Protein AF-A0A6M3XXR7-F1 (afdb_monomer_lite)

Secondary structure (DSSP, 8-state):
--EEEEEEEEETTEEEEEEEE---HHHHHHTT--TT--EEEEEETTEEEEEE-----------SS--------PPPPP-

Radius of gyration: 18.38 Å; chains: 1; bounding box: 51×46×37 Å

pLDDT: mean 76.75, std 21.89, range [38.03, 96.56]

Foldseek 3Di:
DDWDWAFPDDDPPDTDIDIDDDDDPVRCVVLVHDPPFDWDWDQDPNDTDIDGDPDDPPPPDPPDDDDDDPPDPDDDDDD

Structure (mmCIF, N/CA/C/O backbone):
data_AF-A0A6M3XXR7-F1
#
_entry.id   AF-A0A6M3XXR7-F1
#
loop_
_atom_site.group_PDB
_atom_site.id
_atom_site.type_symbol
_atom_site.label_atom_id
_atom_site.label_alt_id
_atom_site.label_comp_id
_atom_site.label_asym_id
_atom_site.label_entity_id
_atom_site.label_seq_id
_atom_site.pdbx_PDB_ins_code
_atom_site.Cartn_x
_atom_site.Cartn_y
_atom_site.Cartn_z
_atom_site.occupancy
_atom_site.B_iso_or_equiv
_atom_site.auth_seq_id
_atom_site.auth_comp_id
_atom_site.auth_asym_id
_atom_site.auth_atom_id
_atom_site.pdbx_PDB_model_num
ATOM 1 N N . MET A 1 1 ? -5.303 7.780 -6.559 1.00 84.25 1 MET A N 1
ATOM 2 C CA . MET A 1 1 ? -5.012 6.801 -5.484 1.00 84.25 1 MET A CA 1
ATOM 3 C C . MET A 1 1 ? -5.798 7.208 -4.258 1.00 84.25 1 MET A C 1
ATOM 5 O O . MET A 1 1 ? -6.066 8.393 -4.119 1.00 84.25 1 MET A O 1
ATOM 9 N N . GLN A 1 2 ? -6.154 6.270 -3.387 1.00 90.44 2 GLN A N 1
ATOM 10 C CA . GLN A 1 2 ? -6.818 6.572 -2.118 1.00 90.44 2 GLN A CA 1
ATOM 11 C C . GLN A 1 2 ? -6.380 5.575 -1.047 1.00 90.44 2 GLN A C 1
ATOM 13 O O . GLN A 1 2 ? -6.124 4.409 -1.366 1.00 90.44 2 GLN A O 1
ATOM 18 N N . LEU A 1 3 ? -6.304 6.037 0.201 1.00 92.50 3 LEU A N 1
ATOM 19 C CA . LEU A 1 3 ? -6.121 5.182 1.367 1.00 92.50 3 LEU A CA 1
ATOM 20 C C . LEU A 1 3 ? -7.498 4.703 1.830 1.00 92.50 3 LEU A C 1
ATOM 22 O O . LEU A 1 3 ? -8.340 5.503 2.227 1.00 92.50 3 LEU A O 1
ATOM 26 N N . GLN A 1 4 ? -7.730 3.399 1.773 1.00 93.38 4 GLN A N 1
ATOM 27 C CA . GLN A 1 4 ? -8.973 2.781 2.208 1.00 93.38 4 GLN A CA 1
ATOM 28 C C . GLN A 1 4 ? -8.765 2.100 3.550 1.00 93.38 4 GLN A C 1
ATOM 30 O O . GLN A 1 4 ? -7.835 1.317 3.719 1.00 93.38 4 GLN A O 1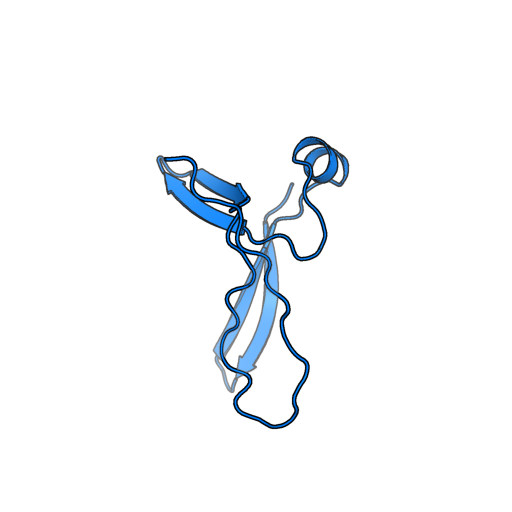
ATOM 35 N N . LYS A 1 5 ? -9.659 2.363 4.499 1.00 93.75 5 LYS A N 1
ATOM 36 C CA . LYS A 1 5 ? -9.727 1.610 5.748 1.00 93.75 5 LYS A CA 1
ATOM 37 C C . LYS A 1 5 ? -10.662 0.425 5.550 1.00 93.75 5 LYS A C 1
ATOM 39 O O . LYS A 1 5 ? -11.826 0.607 5.207 1.00 93.75 5 LYS A O 1
ATOM 44 N N . GLN A 1 6 ? -10.163 -0.777 5.792 1.00 92.31 6 GLN A N 1
ATOM 45 C CA . GLN A 1 6 ? -10.947 -2.004 5.763 1.00 92.31 6 GLN A CA 1
ATOM 46 C C . GLN A 1 6 ? -11.014 -2.577 7.176 1.00 92.31 6 GLN A C 1
ATOM 48 O O . GLN A 1 6 ? -10.007 -2.659 7.876 1.00 92.31 6 GLN A O 1
ATOM 53 N N . LEU A 1 7 ? -12.211 -2.944 7.631 1.00 89.06 7 LEU A N 1
ATOM 54 C CA . LEU A 1 7 ? -12.370 -3.649 8.899 1.00 89.06 7 LEU A CA 1
ATOM 55 C C . LEU A 1 7 ? -11.886 -5.087 8.691 1.00 89.06 7 LEU A C 1
ATOM 57 O O . LEU A 1 7 ? -12.486 -5.821 7.914 1.00 89.06 7 LEU A O 1
ATOM 61 N N . SER A 1 8 ? -10.797 -5.476 9.349 1.00 84.94 8 SER A N 1
ATOM 62 C CA . SER A 1 8 ? -10.203 -6.798 9.145 1.00 84.94 8 SER A CA 1
ATOM 63 C C . SER A 1 8 ? -10.865 -7.854 10.017 1.00 84.94 8 SER A C 1
ATOM 65 O O . SER A 1 8 ? -11.193 -8.936 9.542 1.00 84.94 8 SER A O 1
ATOM 67 N N . ARG A 1 9 ? -11.081 -7.542 11.298 1.00 86.31 9 ARG A N 1
ATOM 68 C CA . ARG A 1 9 ? -11.803 -8.405 12.236 1.00 86.31 9 ARG A CA 1
ATOM 69 C C . ARG A 1 9 ? -12.278 -7.634 13.456 1.00 86.31 9 ARG A C 1
ATOM 71 O O . ARG A 1 9 ? -11.700 -6.613 13.831 1.00 86.31 9 ARG A O 1
ATOM 78 N N . THR A 1 10 ? -13.280 -8.188 14.121 1.00 85.81 10 THR A N 1
ATOM 79 C CA . THR A 1 10 ? -13.716 -7.741 15.445 1.00 85.81 10 THR A CA 1
ATOM 80 C C . THR A 1 10 ? -13.416 -8.849 16.446 1.00 85.81 10 THR A C 1
ATOM 82 O O . THR A 1 10 ? -13.726 -10.007 16.182 1.00 85.81 10 THR A O 1
ATOM 85 N N . LEU A 1 11 ? -12.792 -8.507 17.572 1.00 87.81 11 LEU A N 1
ATOM 86 C CA . LEU A 1 11 ? -12.537 -9.429 18.676 1.00 87.81 11 LEU A CA 1
ATOM 87 C C . LEU A 1 11 ? -13.110 -8.819 19.957 1.00 87.81 11 LEU A C 1
ATOM 89 O O . LEU A 1 11 ? -12.558 -7.856 20.497 1.00 87.81 11 LEU A O 1
ATOM 93 N N . GLY A 1 12 ? -14.249 -9.349 20.407 1.00 88.12 12 GLY A N 1
ATOM 94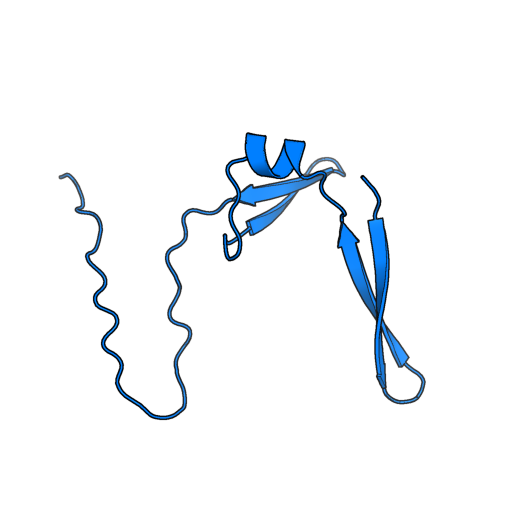 C CA . GLY A 1 12 ? -15.034 -8.749 21.487 1.00 88.12 12 GLY A CA 1
ATOM 95 C C . GLY A 1 12 ? -15.475 -7.329 21.119 1.00 88.12 12 GLY A C 1
ATOM 96 O O . GLY A 1 12 ? -16.158 -7.126 20.120 1.00 88.12 12 GLY A O 1
ATOM 97 N N . THR A 1 13 ? -15.036 -6.336 21.894 1.00 87.50 13 THR A N 1
ATOM 98 C CA . THR A 1 13 ? -15.302 -4.905 21.646 1.00 87.50 13 THR A CA 1
ATOM 99 C C . THR A 1 13 ? -14.251 -4.223 20.763 1.00 87.50 13 THR A C 1
ATOM 101 O O . THR A 1 13 ? -14.457 -3.091 20.322 1.00 87.50 13 THR A O 1
ATOM 104 N N . LYS A 1 14 ? -13.117 -4.882 20.476 1.00 86.06 14 LYS A N 1
ATOM 105 C CA . LYS A 1 14 ? -12.012 -4.287 19.711 1.00 86.06 14 LYS A CA 1
ATOM 106 C C . LYS A 1 14 ? -12.171 -4.549 18.216 1.00 86.06 14 LYS A C 1
ATOM 108 O O . LYS A 1 14 ? -12.236 -5.694 17.770 1.00 86.06 14 LYS A O 1
ATOM 113 N N . LYS A 1 15 ? -12.178 -3.468 17.434 1.00 89.06 15 LYS A N 1
ATOM 114 C CA . LYS A 1 15 ? -12.201 -3.491 15.967 1.00 89.06 15 LYS A CA 1
ATOM 115 C C . LYS A 1 15 ? -10.790 -3.300 15.425 1.00 89.06 15 LYS A C 1
ATOM 117 O O . LYS A 1 15 ? -10.170 -2.267 15.661 1.00 89.06 15 LYS A O 1
ATOM 122 N N . TYR A 1 16 ? -10.306 -4.281 14.678 1.00 91.50 16 TYR A N 1
ATOM 123 C CA . TYR A 1 16 ? -9.042 -4.201 13.959 1.00 91.50 16 TYR A CA 1
ATOM 124 C C . TYR A 1 16 ? -9.324 -3.734 12.540 1.00 91.50 16 TYR A C 1
ATOM 126 O O . TYR A 1 16 ? -10.249 -4.212 11.881 1.00 91.50 16 TYR A O 1
ATOM 134 N N . SER A 1 17 ? -8.552 -2.763 12.072 1.00 92.31 17 SER A N 1
ATOM 135 C CA . SER A 1 17 ? -8.654 -2.271 10.705 1.00 92.31 17 SER A CA 1
ATOM 136 C C . SER A 1 17 ? -7.309 -2.373 10.020 1.00 92.31 17 SER A C 1
ATOM 138 O O . SER A 1 17 ? -6.278 -2.071 10.614 1.00 92.31 17 SER A O 1
ATOM 140 N N . THR A 1 18 ? -7.341 -2.790 8.767 1.00 93.50 18 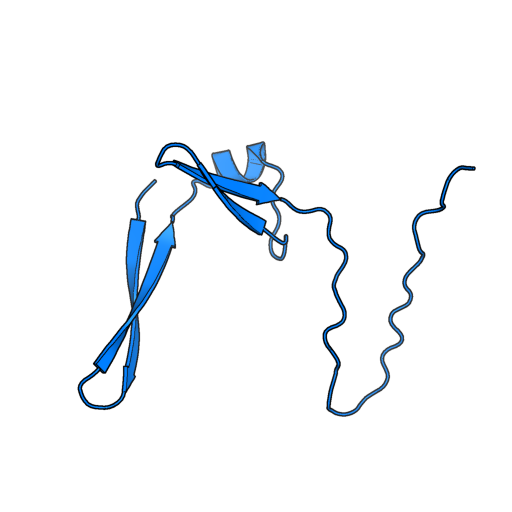THR A N 1
ATOM 141 C CA . THR A 1 18 ? -6.219 -2.710 7.843 1.00 93.50 18 THR A CA 1
ATOM 142 C C . THR A 1 18 ? -6.401 -1.492 6.952 1.00 93.50 18 THR A C 1
ATOM 144 O O . THR A 1 18 ? -7.521 -1.030 6.723 1.00 93.50 18 THR A O 1
ATOM 147 N N . TYR A 1 19 ? -5.291 -0.957 6.458 1.00 92.19 19 TYR A N 1
ATOM 148 C CA . TYR A 1 19 ? -5.303 0.124 5.486 1.00 92.19 19 TYR A CA 1
ATOM 149 C C . TYR A 1 19 ? -4.770 -0.386 4.152 1.00 92.19 19 TYR A C 1
ATOM 151 O O . TYR A 1 19 ? -3.735 -1.046 4.107 1.00 92.19 19 TYR A O 1
ATOM 159 N N . THR A 1 20 ? -5.479 -0.058 3.078 1.00 92.56 20 THR A N 1
ATOM 160 C CA . THR A 1 20 ? -5.176 -0.489 1.715 1.00 92.56 20 THR A CA 1
ATOM 161 C C . THR A 1 20 ? -4.984 0.736 0.836 1.00 92.56 20 THR A C 1
ATOM 163 O O . THR A 1 20 ? -5.850 1.606 0.778 1.00 92.56 20 THR A O 1
ATOM 166 N N . VAL A 1 21 ? -3.854 0.814 0.132 1.00 92.44 21 VAL A N 1
ATOM 167 C CA . VAL A 1 21 ? -3.612 1.855 -0.875 1.00 92.44 21 VAL A CA 1
ATOM 168 C C . VAL A 1 21 ? -3.990 1.304 -2.242 1.00 92.44 21 VAL A C 1
ATOM 170 O O . VAL A 1 21 ? -3.454 0.289 -2.681 1.00 92.44 21 VAL A O 1
ATOM 173 N N . VAL A 1 22 ? -4.907 1.980 -2.932 1.00 93.19 22 VAL A N 1
ATOM 174 C CA . VAL A 1 22 ? -5.287 1.597 -4.298 1.00 93.19 22 VAL A CA 1
ATOM 175 C C . VAL A 1 22 ? -4.309 2.213 -5.297 1.00 93.19 22 VAL A C 1
ATOM 177 O O . VAL A 1 22 ? -4.308 3.434 -5.495 1.00 93.19 22 VAL A O 1
ATOM 180 N N . ILE A 1 23 ? -3.513 1.356 -5.941 1.00 93.12 23 ILE A N 1
ATOM 181 C CA . ILE A 1 23 ? -2.539 1.726 -6.974 1.00 93.12 23 ILE A CA 1
ATOM 182 C C . ILE A 1 23 ? -3.151 1.468 -8.364 1.00 93.12 23 ILE A C 1
ATOM 184 O O . ILE A 1 23 ? -3.559 0.340 -8.648 1.00 93.12 23 ILE A O 1
ATOM 188 N N . PRO A 1 24 ? -3.235 2.483 -9.245 1.00 94.75 24 PRO A N 1
ATOM 189 C CA . PRO A 1 24 ? -3.751 2.330 -10.595 1.00 94.75 24 PRO A CA 1
ATOM 190 C C . PRO A 1 24 ? -2.971 1.277 -11.395 1.00 94.75 24 PRO A C 1
ATOM 192 O O . PRO A 1 24 ? -1.740 1.245 -11.315 1.00 94.75 24 PRO A O 1
ATOM 195 N N . PRO A 1 25 ? -3.639 0.486 -12.255 1.00 94.69 25 PRO A N 1
ATOM 196 C CA . PRO A 1 25 ? -2.968 -0.521 -13.078 1.00 94.69 25 PRO A CA 1
ATOM 197 C C . PRO A 1 25 ? -1.836 0.037 -13.951 1.00 94.69 25 PRO A C 1
ATOM 199 O O . PRO A 1 25 ? -0.850 -0.654 -14.183 1.00 94.69 25 PRO A O 1
ATOM 202 N N . LYS A 1 26 ? -1.955 1.289 -14.419 1.00 96.31 26 LYS A N 1
ATOM 203 C CA . LYS A 1 26 ? -0.907 1.970 -15.197 1.00 96.31 26 LYS A CA 1
ATOM 204 C C . LYS A 1 26 ? 0.394 2.101 -14.393 1.00 96.31 26 LYS A C 1
ATOM 206 O O . LYS A 1 26 ? 1.443 1.704 -14.880 1.00 96.31 26 LYS A O 1
ATOM 211 N N . THR A 1 27 ? 0.299 2.544 -13.141 1.00 94.44 27 THR A N 1
ATOM 212 C CA . THR A 1 27 ? 1.445 2.695 -12.234 1.00 94.44 27 THR A CA 1
ATOM 213 C C . THR A 1 27 ? 2.079 1.346 -11.896 1.00 94.44 27 THR A C 1
ATOM 215 O O . THR A 1 27 ? 3.296 1.222 -11.921 1.00 94.44 27 THR A O 1
ATOM 218 N N . VAL A 1 28 ? 1.274 0.303 -11.654 1.00 93.75 28 VAL A N 1
ATOM 219 C CA . VAL A 1 28 ? 1.791 -1.062 -11.415 1.00 93.75 28 VAL A CA 1
ATOM 220 C C . VAL A 1 28 ? 2.602 -1.567 -12.617 1.00 93.75 28 VAL A C 1
ATOM 222 O O . VAL A 1 28 ? 3.659 -2.170 -12.431 1.00 93.75 28 VAL A O 1
ATOM 225 N N . LYS A 1 29 ? 2.134 -1.293 -13.845 1.00 95.19 29 LYS A N 1
ATOM 226 C CA . LYS A 1 29 ? 2.843 -1.649 -15.085 1.00 95.19 29 LYS A CA 1
ATOM 227 C C . LYS A 1 29 ? 4.150 -0.876 -15.246 1.00 95.19 29 LYS A C 1
ATOM 229 O O . LYS A 1 29 ? 5.163 -1.494 -15.548 1.00 95.19 29 LYS A O 1
ATOM 234 N N . GLU A 1 30 ? 4.134 0.436 -15.022 1.00 95.81 30 GLU A N 1
ATOM 235 C CA . GLU A 1 30 ? 5.328 1.293 -15.100 1.00 95.81 30 GLU A CA 1
ATOM 236 C C . GLU A 1 30 ? 6.398 0.885 -14.077 1.00 95.81 30 GLU A C 1
ATOM 238 O O . GLU A 1 30 ? 7.581 0.856 -14.398 1.00 95.81 30 GLU A O 1
ATOM 243 N N . LEU A 1 31 ? 5.982 0.483 -12.873 1.00 93.38 31 LEU A N 1
ATOM 244 C CA . LEU A 1 31 ? 6.873 -0.033 -11.830 1.00 93.38 31 LEU A CA 1
ATOM 245 C C . LEU A 1 31 ? 7.361 -1.470 -12.093 1.00 93.38 31 LEU A C 1
ATOM 247 O O . LEU A 1 31 ? 8.212 -1.976 -11.359 1.00 93.38 31 LEU A O 1
ATOM 251 N N . GLY A 1 32 ? 6.808 -2.164 -13.095 1.00 93.50 32 GLY A N 1
ATOM 252 C CA . GLY A 1 32 ? 7.147 -3.557 -13.399 1.00 93.50 32 GLY A CA 1
ATOM 253 C C . GLY A 1 32 ? 6.812 -4.533 -12.265 1.00 93.50 32 GLY A C 1
ATOM 254 O O . GLY A 1 32 ? 7.464 -5.576 -12.126 1.00 93.50 32 GLY A O 1
ATOM 255 N N . TRP A 1 33 ? 5.834 -4.189 -11.423 1.00 93.31 33 TRP A N 1
ATOM 256 C CA . TRP A 1 33 ? 5.402 -5.036 -10.317 1.00 93.31 33 TRP A CA 1
ATOM 257 C C . TRP A 1 33 ? 4.527 -6.185 -10.817 1.00 93.31 33 TRP A C 1
ATOM 259 O O . TRP A 1 33 ? 3.738 -6.051 -11.754 1.00 93.31 33 TRP A O 1
ATOM 269 N N . LYS A 1 34 ? 4.654 -7.333 -10.162 1.00 91.94 34 LYS A N 1
ATOM 270 C CA . LYS A 1 34 ? 3.912 -8.562 -10.431 1.00 91.94 34 LYS A CA 1
ATOM 271 C C . LYS A 1 34 ? 3.268 -9.063 -9.143 1.00 91.94 34 LYS A C 1
ATOM 273 O O . LYS A 1 34 ? 3.706 -8.756 -8.035 1.00 91.94 34 LYS A O 1
ATOM 278 N N . LYS A 1 35 ? 2.211 -9.864 -9.286 1.00 86.44 35 LYS A N 1
ATOM 279 C CA . LYS A 1 35 ? 1.589 -10.548 -8.146 1.00 86.44 35 LYS A CA 1
ATOM 280 C C . LYS A 1 35 ? 2.649 -11.383 -7.417 1.00 86.44 35 LYS A C 1
ATOM 282 O O . LYS A 1 35 ? 3.332 -12.177 -8.053 1.00 86.44 35 LYS A O 1
ATOM 287 N N . GLY A 1 36 ? 2.737 -11.221 -6.098 1.00 87.62 36 GLY A N 1
ATOM 288 C CA . GLY A 1 36 ? 3.700 -11.937 -5.258 1.00 87.62 36 GLY A CA 1
ATOM 289 C C . GLY A 1 36 ? 5.068 -11.263 -5.132 1.00 87.62 36 GLY A C 1
ATOM 290 O O . GLY A 1 36 ? 5.899 -11.772 -4.387 1.00 87.62 36 GLY A O 1
ATOM 291 N N . ASP A 1 37 ? 5.305 -10.127 -5.801 1.00 89.19 37 ASP A N 1
ATOM 292 C CA . ASP A 1 37 ? 6.512 -9.336 -5.556 1.00 89.19 37 ASP A CA 1
ATOM 293 C C . ASP A 1 37 ? 6.567 -8.877 -4.094 1.00 89.19 37 ASP A C 1
ATOM 295 O O . ASP A 1 37 ? 5.573 -8.417 -3.522 1.00 89.19 37 ASP A O 1
ATOM 299 N N . ARG A 1 38 ? 7.757 -8.972 -3.499 1.00 90.19 38 ARG A N 1
ATOM 300 C CA . ARG A 1 38 ? 8.016 -8.474 -2.152 1.00 90.19 38 ARG A CA 1
ATOM 301 C C . ARG A 1 38 ? 8.296 -6.978 -2.200 1.00 90.19 38 ARG A C 1
ATOM 303 O O . ARG A 1 38 ? 9.142 -6.510 -2.964 1.00 90.19 38 ARG A O 1
ATOM 310 N N . LEU A 1 39 ? 7.587 -6.246 -1.354 1.00 92.06 39 LEU A N 1
ATOM 311 C CA . LEU A 1 39 ? 7.685 -4.801 -1.236 1.00 92.06 39 LEU A CA 1
ATOM 312 C C . LEU A 1 39 ? 8.099 -4.447 0.189 1.00 92.06 39 LEU A C 1
ATOM 314 O O . LEU A 1 39 ? 7.574 -5.026 1.142 1.00 92.06 39 LEU A O 1
ATOM 318 N N . GLU A 1 40 ? 9.014 -3.497 0.334 1.00 93.19 40 GLU A N 1
ATOM 319 C CA . GLU A 1 40 ? 9.451 -2.988 1.631 1.00 93.19 40 GLU A CA 1
ATOM 320 C C . GLU A 1 40 ? 9.063 -1.514 1.784 1.00 93.19 40 GLU A C 1
ATOM 322 O O . GLU A 1 40 ? 9.247 -0.722 0.850 1.00 93.19 40 GLU A O 1
ATOM 327 N N . PRO A 1 41 ? 8.485 -1.134 2.936 1.00 93.88 41 PRO A N 1
ATOM 328 C CA . PRO A 1 41 ? 8.155 0.248 3.217 1.00 93.88 41 PRO A CA 1
ATOM 329 C C . PRO A 1 41 ? 9.380 0.996 3.745 1.00 93.88 41 PRO A C 1
ATOM 331 O O . PRO A 1 41 ? 10.147 0.481 4.558 1.00 93.88 41 PRO A O 1
ATOM 334 N N . LYS A 1 42 ? 9.500 2.261 3.358 1.00 94.56 42 LYS A N 1
ATOM 335 C CA . LYS A 1 42 ? 10.435 3.219 3.943 1.00 94.56 42 LYS A CA 1
ATOM 336 C C . LYS A 1 42 ? 9.682 4.513 4.239 1.00 94.56 42 LYS A C 1
ATOM 338 O O . LYS A 1 42 ? 8.987 5.024 3.362 1.00 94.56 42 LYS A O 1
ATOM 343 N N . ILE A 1 43 ? 9.781 5.018 5.469 1.00 96.56 43 ILE A N 1
ATOM 344 C CA . ILE A 1 43 ? 9.148 6.279 5.878 1.00 96.56 43 ILE A CA 1
ATOM 345 C C . ILE A 1 43 ? 10.235 7.337 5.989 1.00 96.56 43 ILE A C 1
ATOM 347 O O . ILE A 1 43 ? 11.096 7.242 6.858 1.00 96.56 43 ILE A O 1
ATOM 351 N N . GLU A 1 44 ? 10.185 8.341 5.121 1.00 95.25 44 GLU A N 1
ATOM 352 C CA . GLU A 1 44 ? 11.129 9.459 5.123 1.00 95.25 44 GLU A CA 1
ATOM 353 C C . GLU A 1 44 ? 10.399 10.745 4.748 1.00 95.25 44 GLU A C 1
ATOM 355 O O . GLU A 1 44 ? 9.549 10.741 3.860 1.00 95.25 44 GLU A O 1
ATOM 360 N N . ASN A 1 45 ? 10.719 11.851 5.426 1.00 94.31 45 ASN A N 1
ATOM 361 C CA . ASN A 1 45 ? 10.172 13.184 5.136 1.00 94.31 45 ASN A CA 1
ATOM 362 C C . ASN A 1 45 ? 8.630 13.232 5.059 1.00 94.31 45 ASN A C 1
ATOM 364 O O . ASN A 1 45 ? 8.062 13.929 4.223 1.00 94.31 45 ASN A O 1
ATOM 368 N N . GLY A 1 46 ? 7.942 12.452 5.902 1.00 93.88 46 GLY A N 1
ATOM 369 C CA . GLY A 1 46 ? 6.475 12.359 5.907 1.00 93.88 46 GLY A CA 1
ATOM 370 C C . GLY A 1 46 ? 5.872 11.583 4.727 1.00 93.88 46 GLY A C 1
ATOM 371 O O . GLY A 1 46 ? 4.650 11.501 4.617 1.00 93.88 46 GLY A O 1
ATOM 372 N N . GLY A 1 47 ? 6.702 10.995 3.863 1.00 93.88 47 GLY A N 1
ATOM 373 C CA . GLY A 1 47 ? 6.298 10.134 2.757 1.00 93.88 47 GLY A CA 1
ATOM 374 C C . GLY A 1 47 ? 6.448 8.646 3.080 1.00 93.88 47 GLY A C 1
ATOM 375 O O . GLY A 1 47 ? 7.337 8.244 3.830 1.00 93.88 47 GLY A O 1
ATOM 376 N N . LEU A 1 48 ? 5.586 7.822 2.476 1.00 93.94 48 LEU A N 1
ATOM 377 C CA . LEU A 1 48 ? 5.740 6.368 2.418 1.00 93.94 48 LEU A CA 1
ATOM 378 C C . LEU A 1 48 ? 6.281 5.985 1.039 1.00 93.94 48 LEU A C 1
ATOM 380 O O . LEU A 1 48 ? 5.580 6.111 0.035 1.00 93.94 48 LEU A O 1
ATOM 384 N N . PHE A 1 49 ? 7.503 5.471 1.004 1.00 94.25 49 PHE A N 1
ATOM 385 C CA . PHE A 1 49 ? 8.117 4.903 -0.188 1.00 94.25 49 PHE A CA 1
ATOM 386 C C . PHE A 1 49 ? 7.951 3.388 -0.152 1.00 94.25 49 PHE A C 1
ATOM 388 O O . PHE A 1 49 ? 8.260 2.746 0.850 1.00 94.25 49 PHE A O 1
ATOM 395 N N . ILE A 1 50 ? 7.445 2.819 -1.244 1.00 93.62 50 ILE A N 1
ATOM 396 C CA . ILE A 1 50 ? 7.275 1.375 -1.394 1.00 93.62 50 ILE A CA 1
ATOM 397 C C . ILE A 1 50 ? 8.277 0.911 -2.441 1.00 93.62 50 ILE A C 1
ATOM 399 O O . ILE A 1 50 ? 8.167 1.267 -3.614 1.00 93.62 50 ILE A O 1
ATOM 403 N N . ILE A 1 51 ? 9.266 0.141 -2.004 1.00 92.25 51 ILE A N 1
ATOM 404 C CA . ILE A 1 51 ? 10.390 -0.276 -2.838 1.00 92.25 51 ILE A CA 1
ATOM 405 C C . ILE A 1 51 ? 10.255 -1.770 -3.106 1.00 92.25 51 ILE A C 1
ATOM 407 O O . ILE A 1 51 ? 9.987 -2.554 -2.197 1.00 92.25 51 ILE A O 1
ATOM 411 N N . LYS A 1 52 ? 10.429 -2.172 -4.366 1.00 90.75 52 LYS A N 1
ATOM 412 C CA . LYS A 1 52 ? 10.513 -3.588 -4.722 1.00 90.75 52 LYS A CA 1
ATOM 413 C C . LYS A 1 52 ? 11.873 -4.121 -4.289 1.00 90.75 52 LYS A C 1
ATOM 415 O O . LYS A 1 52 ? 12.897 -3.668 -4.796 1.00 90.75 52 LYS A O 1
ATOM 420 N N . THR A 1 53 ? 11.877 -5.101 -3.395 1.00 87.38 53 THR A N 1
ATOM 421 C CA . THR A 1 53 ? 13.114 -5.710 -2.899 1.00 87.38 53 THR A CA 1
ATOM 422 C C . THR A 1 53 ? 13.374 -7.004 -3.662 1.00 87.38 53 THR A C 1
ATOM 424 O O . THR A 1 53 ? 12.512 -7.878 -3.735 1.00 87.38 53 THR A O 1
ATOM 427 N N . ALA A 1 54 ? 14.582 -7.155 -4.213 1.00 72.12 54 ALA A N 1
ATOM 428 C CA . ALA A 1 54 ? 15.032 -8.356 -4.932 1.00 72.12 54 ALA A CA 1
ATOM 429 C C . ALA A 1 54 ? 15.327 -9.553 -4.001 1.00 72.12 54 ALA A C 1
ATOM 431 O O . ALA A 1 54 ? 16.082 -10.460 -4.349 1.00 72.12 54 ALA A O 1
ATOM 432 N N . GLY A 1 55 ? 14.759 -9.542 -2.795 1.00 58.62 55 GLY A N 1
ATOM 433 C CA . GLY A 1 55 ? 14.937 -10.592 -1.810 1.00 58.62 55 GLY A CA 1
ATOM 434 C C . GLY A 1 55 ? 14.288 -11.867 -2.319 1.00 58.62 55 GLY A C 1
ATOM 435 O O . GLY A 1 55 ? 13.071 -11.910 -2.507 1.00 58.62 55 GLY A O 1
ATOM 436 N N . ALA A 1 56 ? 15.118 -12.888 -2.534 1.00 46.59 56 ALA A N 1
ATOM 437 C CA . ALA A 1 56 ? 14.692 -14.254 -2.779 1.00 46.59 56 ALA A CA 1
ATOM 438 C C . ALA A 1 56 ? 13.605 -14.652 -1.772 1.00 46.59 56 ALA A C 1
ATOM 440 O O . ALA A 1 56 ? 13.577 -14.142 -0.649 1.00 46.59 56 ALA A O 1
ATOM 441 N N . PHE A 1 57 ? 12.725 -15.568 -2.176 1.00 43.91 57 PHE A N 1
ATOM 442 C CA . PHE A 1 57 ? 11.854 -16.287 -1.256 1.00 43.91 57 PHE A CA 1
ATOM 443 C C . PHE A 1 57 ? 12.695 -16.744 -0.058 1.00 43.91 57 PHE A C 1
ATOM 445 O O . PHE A 1 57 ? 13.441 -17.717 -0.158 1.00 43.91 57 PHE A O 1
ATOM 452 N N . ASN A 1 58 ? 12.616 -16.028 1.066 1.00 43.16 58 ASN A N 1
ATOM 453 C CA . ASN A 1 58 ? 13.063 -16.595 2.319 1.00 43.16 58 ASN A CA 1
ATOM 454 C C . ASN A 1 58 ? 12.076 -17.723 2.558 1.00 43.16 58 ASN A C 1
ATOM 456 O O . ASN A 1 58 ? 10.892 -17.481 2.795 1.00 43.16 58 ASN A O 1
ATOM 460 N N . CYS A 1 59 ? 12.578 -18.941 2.392 1.00 43.12 59 CYS A N 1
ATOM 461 C CA . CYS A 1 59 ? 11.964 -20.145 2.902 1.00 43.12 59 CYS A CA 1
ATOM 462 C C . CYS A 1 59 ? 11.848 -19.935 4.414 1.00 43.12 59 CYS A C 1
ATOM 464 O O . CYS A 1 59 ? 12.789 -20.214 5.148 1.00 43.12 59 CYS A O 1
ATOM 466 N N . TYR A 1 60 ? 10.756 -19.327 4.872 1.00 41.53 60 TYR A N 1
ATOM 467 C CA . TYR A 1 60 ? 10.385 -19.436 6.269 1.00 41.53 60 TYR A CA 1
ATOM 468 C C . TYR A 1 60 ? 9.794 -20.828 6.418 1.00 41.53 60 TYR A C 1
ATOM 470 O O . TYR A 1 60 ? 8.747 -21.122 5.844 1.00 41.53 60 TYR A O 1
ATOM 478 N N . ASP A 1 61 ? 10.586 -21.660 7.087 1.00 42.09 61 ASP A N 1
ATOM 479 C CA . ASP A 1 61 ? 10.335 -23.011 7.564 1.00 42.09 61 ASP A CA 1
ATOM 480 C C . ASP A 1 61 ? 8.909 -23.529 7.355 1.00 42.09 61 ASP A C 1
ATOM 482 O O . ASP A 1 61 ? 7.968 -23.168 8.067 1.00 42.09 61 ASP A O 1
ATOM 486 N N . GLU A 1 62 ? 8.787 -24.485 6.432 1.00 39.53 62 GLU A N 1
ATOM 487 C CA . GLU A 1 62 ? 7.755 -25.515 6.485 1.00 39.53 62 GLU A CA 1
ATOM 488 C C . GLU A 1 62 ? 7.935 -26.332 7.779 1.00 39.53 62 GLU A C 1
ATOM 490 O O . GLU A 1 62 ? 8.395 -27.474 7.763 1.00 39.53 62 GLU A O 1
ATOM 495 N N . LEU A 1 63 ? 7.530 -25.793 8.932 1.00 48.53 63 LEU A N 1
ATOM 496 C CA . LEU A 1 63 ? 7.149 -26.634 10.065 1.00 48.53 63 LEU A CA 1
ATOM 497 C C . LEU A 1 63 ? 5.783 -27.259 9.765 1.00 48.53 63 LEU A C 1
ATOM 499 O O . LEU A 1 63 ? 4.768 -26.898 10.351 1.00 48.53 63 LEU A O 1
ATOM 503 N N . SER A 1 64 ? 5.757 -28.160 8.784 1.00 45.31 64 SER A N 1
ATOM 504 C CA . SER A 1 64 ? 4.987 -29.409 8.777 1.00 45.31 64 SER A CA 1
ATOM 505 C C . SER A 1 64 ? 4.969 -30.008 7.367 1.00 45.31 64 SER A C 1
ATOM 507 O O . SER A 1 64 ? 4.240 -29.596 6.475 1.00 45.31 64 SER A O 1
ATOM 509 N N . THR A 1 65 ? 5.777 -31.057 7.208 1.00 49.22 65 THR A N 1
ATOM 510 C CA . THR A 1 65 ? 5.440 -32.251 6.419 1.00 49.22 65 THR A CA 1
ATOM 511 C C . THR A 1 65 ? 5.005 -32.044 4.959 1.00 49.22 65 THR A C 1
ATOM 513 O O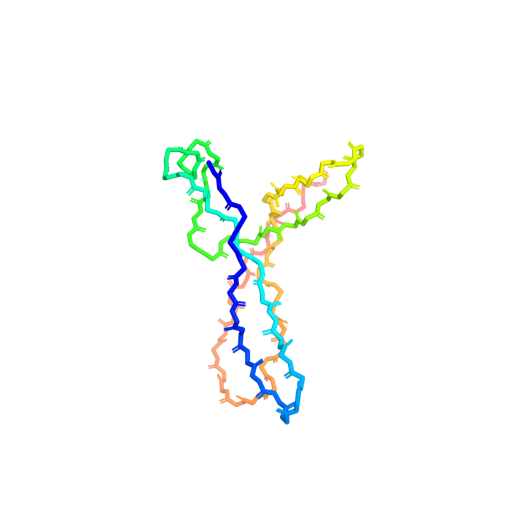 . THR A 1 65 ? 3.838 -32.225 4.632 1.00 49.22 65 THR A O 1
ATOM 516 N N . ASN A 1 66 ? 5.948 -31.842 4.037 1.00 49.94 66 ASN A N 1
ATOM 517 C CA . ASN A 1 66 ? 6.370 -32.886 3.086 1.00 49.94 66 ASN A CA 1
ATOM 518 C C . ASN A 1 66 ? 7.270 -32.320 1.978 1.00 49.94 66 ASN A C 1
ATOM 520 O O . ASN A 1 66 ? 6.897 -31.431 1.229 1.00 49.94 66 ASN A O 1
ATOM 524 N N . ARG A 1 67 ? 8.445 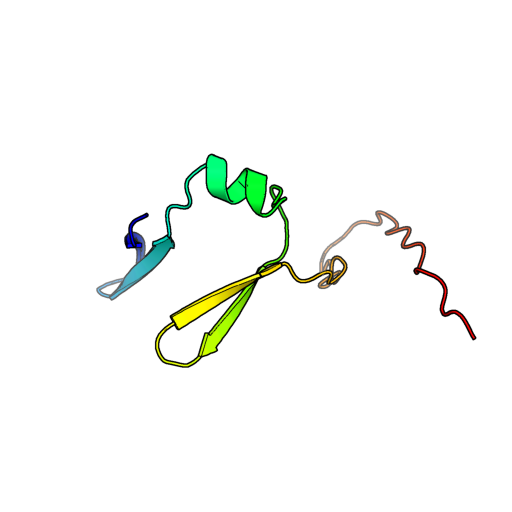-32.945 1.843 1.00 48.66 67 ARG A N 1
ATOM 525 C CA . ARG A 1 67 ? 9.491 -32.742 0.830 1.00 48.66 67 ARG A CA 1
ATOM 526 C C . ARG A 1 67 ? 8.991 -32.278 -0.549 1.00 48.66 67 ARG A C 1
ATOM 528 O O . ARG A 1 67 ? 8.703 -33.117 -1.404 1.00 48.66 67 ARG A O 1
ATOM 535 N N . HIS A 1 68 ? 9.117 -30.988 -0.845 1.00 47.16 68 HIS A N 1
ATOM 536 C CA . HIS A 1 68 ? 9.372 -30.502 -2.204 1.00 47.16 68 HIS A CA 1
ATOM 537 C C . HIS A 1 68 ? 10.695 -29.725 -2.216 1.00 47.16 68 HIS A C 1
ATOM 539 O O . HIS A 1 68 ? 10.854 -28.688 -1.584 1.00 47.16 68 HIS A O 1
ATOM 545 N N . LYS A 1 69 ? 11.699 -30.298 -2.893 1.00 43.59 69 LYS A N 1
ATOM 546 C CA . LYS A 1 69 ? 13.062 -29.761 -3.000 1.00 43.59 69 LYS A CA 1
ATOM 547 C C . LYS A 1 69 ? 13.022 -28.354 -3.599 1.00 43.59 69 LYS A C 1
ATOM 549 O O . LYS A 1 69 ? 12.777 -28.195 -4.793 1.00 43.59 69 LYS A O 1
ATOM 554 N N . CYS A 1 70 ? 13.330 -27.348 -2.789 1.00 42.06 70 CYS A N 1
ATOM 555 C CA . CYS A 1 70 ? 13.635 -26.012 -3.276 1.00 42.06 70 CYS A CA 1
ATOM 556 C C . CYS A 1 70 ? 14.991 -26.056 -4.013 1.00 42.06 70 CYS A C 1
ATOM 558 O O . CYS A 1 70 ? 16.052 -26.053 -3.392 1.00 42.06 70 CYS A O 1
ATOM 560 N N . ASN A 1 71 ? 14.973 -26.165 -5.346 1.00 45.19 71 ASN A N 1
ATOM 561 C CA . ASN A 1 71 ? 16.176 -26.078 -6.181 1.00 45.19 71 ASN A CA 1
ATOM 562 C C . ASN A 1 71 ? 16.557 -24.604 -6.385 1.00 45.19 71 ASN A C 1
ATOM 564 O O . ASN A 1 71 ? 16.244 -23.997 -7.409 1.00 45.19 71 ASN A O 1
ATOM 568 N N . ILE A 1 72 ? 17.238 -24.017 -5.402 1.00 49.66 72 ILE A N 1
ATOM 569 C CA . ILE A 1 72 ? 17.793 -22.664 -5.515 1.00 49.66 72 ILE A CA 1
ATOM 570 C C . ILE A 1 72 ? 19.136 -22.750 -6.257 1.00 49.66 72 ILE A C 1
ATOM 572 O O . ILE A 1 72 ? 20.144 -23.162 -5.682 1.00 49.66 72 ILE A O 1
ATOM 576 N N . LYS A 1 73 ? 19.187 -22.325 -7.528 1.00 43.53 73 LYS A N 1
ATOM 577 C CA . LYS A 1 73 ? 20.456 -21.911 -8.151 1.00 43.53 73 LYS A CA 1
ATOM 578 C C . LYS A 1 73 ? 20.821 -20.541 -7.578 1.00 43.53 73 LYS A C 1
ATOM 580 O O . LYS A 1 73 ? 20.135 -19.559 -7.851 1.00 43.53 73 LYS A O 1
ATOM 585 N N . ARG A 1 74 ? 21.872 -20.478 -6.753 1.00 46.50 74 ARG A N 1
ATOM 586 C CA . ARG A 1 74 ? 22.412 -19.204 -6.252 1.00 46.50 74 ARG A CA 1
ATOM 587 C C . ARG A 1 74 ? 22.987 -18.411 -7.437 1.00 46.50 74 ARG A C 1
ATOM 589 O O . ARG A 1 74 ? 23.706 -19.016 -8.235 1.00 46.50 74 ARG A O 1
ATOM 596 N N . PRO A 1 75 ? 22.708 -17.103 -7.575 1.00 41.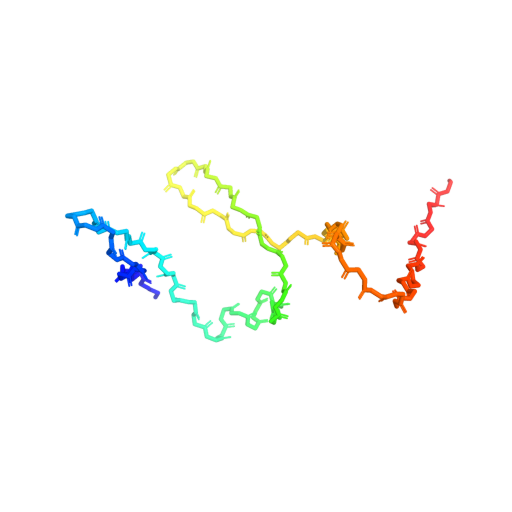34 75 PRO A N 1
ATOM 597 C CA . PRO A 1 75 ? 23.451 -16.271 -8.512 1.00 41.34 75 PRO A CA 1
ATOM 598 C C . PRO A 1 75 ? 24.922 -16.235 -8.077 1.00 41.34 75 PRO A C 1
ATOM 600 O O . PRO A 1 75 ? 25.222 -16.038 -6.898 1.00 41.34 75 PRO A O 1
ATOM 603 N N . GLY A 1 76 ? 25.812 -16.524 -9.029 1.00 43.25 76 GLY A N 1
ATOM 604 C CA . GLY A 1 76 ? 27.254 -16.593 -8.825 1.00 43.25 76 GLY A CA 1
ATOM 605 C C . GLY A 1 76 ? 27.808 -15.286 -8.270 1.00 43.25 76 GLY A C 1
ATOM 606 O O . GLY A 1 76 ? 27.427 -14.198 -8.698 1.00 43.25 76 GLY A O 1
ATOM 607 N N . LYS A 1 77 ? 28.692 -15.420 -7.286 1.00 38.03 77 LYS A N 1
ATOM 608 C CA . LYS A 1 77 ? 29.572 -14.356 -6.821 1.00 38.03 77 LYS A CA 1
ATOM 609 C C . LYS A 1 77 ? 30.645 -14.200 -7.904 1.00 38.03 77 LYS A C 1
ATOM 611 O O . LYS A 1 77 ? 31.300 -15.188 -8.218 1.00 38.03 77 LYS A O 1
ATOM 616 N N . ASN A 1 78 ? 30.750 -13.026 -8.517 1.00 43.28 78 ASN A N 1
ATOM 617 C CA . ASN A 1 78 ? 31.905 -12.711 -9.353 1.00 43.28 78 ASN A CA 1
ATOM 618 C C . ASN A 1 78 ? 33.028 -12.290 -8.400 1.00 43.28 78 ASN A C 1
ATOM 620 O O . ASN A 1 78 ? 32.818 -11.370 -7.603 1.00 43.28 78 ASN A O 1
ATOM 624 N N . ASP A 1 79 ? 34.132 -13.033 -8.442 1.00 44.81 79 ASP A N 1
ATOM 625 C CA . ASP A 1 79 ? 35.399 -12.707 -7.780 1.00 44.81 79 ASP A CA 1
ATOM 626 C C . ASP A 1 79 ? 36.096 -11.517 -8.461 1.00 44.81 79 ASP A C 1
ATOM 628 O O . ASP A 1 79 ? 35.912 -11.345 -9.692 1.00 44.81 79 ASP A O 1
#

InterPro domains:
  IPR007159 SpoVT-AbrB domain [PF04014] (16-52)
  IPR007159 SpoVT-AbrB domain [SM00966] (13-57)
  IPR037914 SpoVT-AbrB domain superfamily [SSF89447] (18-55)

Organism: NCBI:txid1070528

Sequence (79 aa):
MQLQKQLSRTLGTKKYSTYTVVIPPKTVKELGWKKGDRLEPKIENGGLFIIKTAGAFNCYDELSTNRHKCNIKRPGKND